Protein AF-W5Q434-F1 (afdb_monomer_lite)

Foldseek 3Di:
DDDDPDDDDDDDDDDDPPDVVVVVVLVVVLQVLLVVLLCCLVVCPDDLVSSLVSVLVLLVVLVCCDPPHVVVPSNNVSSVSSCPPPSNVVPVSSLVVCCVPPVPSNCCCVPPSVVVVVVVVVVVVVVVCVVVPPPDDD

Structure (mmCIF, N/CA/C/O backbone):
data_AF-W5Q434-F1
#
_entry.id   AF-W5Q434-F1
#
loop_
_atom_site.group_PDB
_atom_site.id
_atom_site.type_symbol
_atom_site.label_atom_id
_atom_site.label_alt_id
_atom_site.label_comp_id
_atom_site.label_asym_id
_atom_site.label_entity_id
_atom_site.label_seq_id
_atom_site.pdbx_PDB_ins_code
_atom_site.Cartn_x
_atom_site.Cartn_y
_atom_site.Cartn_z
_atom_site.occupancy
_atom_site.B_iso_or_equiv
_atom_site.auth_seq_id
_atom_site.auth_comp_id
_atom_site.auth_asym_id
_atom_site.auth_atom_id
_atom_site.pdbx_PDB_model_num
ATOM 1 N N . MET A 1 1 ? 45.057 -0.265 -61.822 1.00 44.56 1 MET A N 1
ATOM 2 C CA . MET A 1 1 ? 44.423 0.664 -60.864 1.00 44.56 1 MET A CA 1
ATOM 3 C C . MET A 1 1 ? 43.361 -0.120 -60.114 1.00 44.56 1 MET A C 1
ATOM 5 O O . MET A 1 1 ? 42.449 -0.622 -60.753 1.00 44.56 1 MET A O 1
ATOM 9 N N . GLY A 1 2 ? 43.590 -0.386 -58.826 1.00 42.53 2 GLY A N 1
ATOM 10 C CA . GLY A 1 2 ? 42.758 -1.278 -58.014 1.00 42.53 2 GLY A CA 1
ATOM 11 C C . GLY A 1 2 ? 41.535 -0.558 -57.455 1.00 42.53 2 GLY A C 1
ATOM 12 O O . GLY A 1 2 ? 41.669 0.510 -56.862 1.00 42.53 2 GLY A O 1
ATOM 13 N N . ASN A 1 3 ? 40.362 -1.157 -57.643 1.00 45.28 3 ASN A N 1
ATOM 14 C CA . ASN A 1 3 ? 39.098 -0.669 -57.107 1.00 45.28 3 ASN A CA 1
ATOM 15 C C . ASN A 1 3 ? 38.897 -1.293 -55.721 1.00 45.28 3 ASN A C 1
ATOM 17 O O . ASN A 1 3 ? 38.547 -2.466 -55.614 1.00 45.28 3 ASN A O 1
ATOM 21 N N . ALA A 1 4 ? 39.161 -0.521 -54.668 1.00 47.09 4 ALA A N 1
ATOM 22 C CA . ALA A 1 4 ? 38.906 -0.917 -53.289 1.00 47.09 4 ALA A CA 1
ATOM 23 C C . ALA A 1 4 ? 37.428 -0.672 -52.951 1.00 47.09 4 ALA A C 1
ATOM 25 O O . ALA A 1 4 ? 37.046 0.392 -52.468 1.00 47.09 4 ALA A O 1
ATOM 26 N N . ALA A 1 5 ? 36.594 -1.664 -53.249 1.00 52.28 5 ALA A N 1
ATOM 27 C CA . ALA A 1 5 ? 35.347 -1.871 -52.536 1.00 52.28 5 ALA A CA 1
ATOM 28 C C . ALA A 1 5 ? 35.685 -2.659 -51.268 1.00 52.28 5 ALA A C 1
ATOM 30 O O . ALA A 1 5 ? 36.040 -3.823 -51.381 1.00 52.28 5 ALA A O 1
ATOM 31 N N . ASP A 1 6 ? 35.631 -2.015 -50.102 1.00 42.47 6 ASP A N 1
ATOM 32 C CA . ASP A 1 6 ? 35.247 -2.658 -48.840 1.00 42.47 6 ASP A CA 1
ATOM 33 C C . ASP A 1 6 ? 35.063 -1.570 -47.772 1.00 42.47 6 ASP A C 1
ATOM 35 O O . ASP A 1 6 ? 36.013 -0.918 -47.340 1.00 42.47 6 ASP A O 1
ATOM 39 N N . SER A 1 7 ? 33.812 -1.303 -47.402 1.00 53.19 7 SER A N 1
ATOM 40 C CA . SER A 1 7 ? 33.474 -0.509 -46.220 1.00 53.19 7 SER A CA 1
ATOM 41 C C . SER A 1 7 ? 33.249 -1.475 -45.060 1.00 53.19 7 SER A C 1
ATOM 43 O O . SER A 1 7 ? 32.243 -2.186 -45.079 1.00 53.19 7 SER A O 1
ATOM 45 N N . PRO A 1 8 ? 34.105 -1.511 -44.026 1.00 49.03 8 PRO A N 1
ATOM 46 C CA . PRO A 1 8 ? 33.837 -2.355 -42.882 1.00 49.03 8 PRO A CA 1
ATOM 47 C C . PRO A 1 8 ? 32.906 -1.628 -41.906 1.00 49.03 8 PRO A C 1
ATOM 49 O O . PRO A 1 8 ? 33.291 -0.716 -41.182 1.00 49.03 8 PRO A O 1
ATOM 52 N N . SER A 1 9 ? 31.655 -2.082 -41.926 1.00 42.25 9 SER A N 1
ATOM 53 C CA . SER A 1 9 ? 30.879 -2.475 -40.749 1.00 42.25 9 SER A CA 1
ATOM 54 C C . SER A 1 9 ? 30.879 -1.515 -39.548 1.00 42.25 9 SER A C 1
ATOM 56 O O . SER A 1 9 ? 31.769 -1.531 -38.698 1.00 42.25 9 SER A O 1
ATOM 58 N N . SER A 1 10 ? 29.781 -0.766 -39.405 1.00 49.84 10 SER A N 1
ATOM 59 C CA . SER A 1 10 ? 29.388 -0.120 -38.147 1.00 49.84 10 SER A CA 1
ATOM 60 C C . SER A 1 10 ? 29.454 -1.108 -36.968 1.00 49.84 10 SER A C 1
ATOM 62 O O . SER A 1 10 ? 28.949 -2.229 -37.086 1.00 49.84 10 SER A O 1
ATOM 64 N N . PRO A 1 11 ? 30.042 -0.730 -35.818 1.00 55.09 11 PRO A N 1
ATOM 65 C CA . PRO A 1 11 ? 30.056 -1.587 -34.642 1.00 55.09 11 PRO A CA 1
ATOM 66 C C . PRO A 1 11 ? 28.650 -1.694 -34.020 1.00 55.09 11 PRO A C 1
ATOM 68 O O . PRO A 1 11 ? 27.879 -0.732 -34.054 1.00 55.09 11 PRO A O 1
ATOM 71 N N . PRO A 1 12 ? 28.305 -2.852 -33.431 1.00 49.78 12 PRO A N 1
ATOM 72 C CA . PRO A 1 12 ? 26.974 -3.126 -32.907 1.00 49.78 12 PRO A CA 1
ATOM 73 C C . PRO A 1 12 ? 26.667 -2.259 -31.682 1.00 49.78 12 PRO A C 1
ATOM 75 O O . PRO A 1 12 ? 27.537 -2.006 -30.847 1.00 49.78 12 PRO A O 1
ATOM 78 N N . HIS A 1 13 ? 25.400 -1.851 -31.570 1.00 55.62 13 HIS A N 1
ATOM 79 C CA . HIS A 1 13 ? 24.788 -1.176 -30.427 1.00 55.62 13 HIS A CA 1
ATOM 80 C C . HIS A 1 13 ? 25.236 -1.783 -29.084 1.00 55.62 13 HIS A C 1
ATOM 82 O O . HIS A 1 13 ? 24.642 -2.735 -28.573 1.00 55.62 13 HIS A O 1
ATOM 88 N N . ARG A 1 14 ? 26.286 -1.216 -28.477 1.00 51.44 14 ARG A N 1
ATOM 89 C CA . ARG A 1 14 ? 26.642 -1.493 -27.085 1.00 51.44 14 ARG A CA 1
ATOM 90 C C . ARG A 1 14 ? 25.515 -0.943 -26.214 1.00 51.44 14 ARG A C 1
ATOM 92 O O . ARG A 1 14 ? 25.307 0.267 -26.157 1.00 51.44 14 ARG A O 1
ATOM 99 N N . LYS A 1 15 ? 24.784 -1.847 -25.555 1.00 61.34 15 LYS A N 1
ATOM 100 C CA . LYS A 1 15 ? 23.877 -1.528 -24.442 1.00 61.34 15 LYS A CA 1
ATOM 101 C C . LYS A 1 15 ? 24.597 -0.554 -23.492 1.00 61.34 15 LYS A C 1
ATOM 103 O O . LYS A 1 15 ? 25.764 -0.809 -23.179 1.00 61.34 15 LYS A O 1
ATOM 108 N N . PRO A 1 16 ? 23.965 0.552 -23.064 1.00 55.84 16 PRO A N 1
ATOM 109 C CA . PRO A 1 16 ? 24.646 1.537 -22.239 1.00 55.84 16 PRO A CA 1
ATOM 110 C C . PRO A 1 16 ? 25.108 0.904 -20.918 1.00 55.84 16 PRO A C 1
ATOM 112 O O . PRO A 1 16 ? 24.414 0.035 -20.379 1.00 55.84 16 PRO A O 1
ATOM 115 N N . PRO A 1 17 ? 26.265 1.328 -20.382 1.00 51.50 17 PRO A N 1
ATOM 116 C CA . PRO A 1 17 ? 26.710 0.908 -19.065 1.00 51.50 17 PRO A CA 1
ATOM 117 C C . PRO A 1 17 ? 25.676 1.392 -18.047 1.00 51.50 17 PRO A C 1
ATOM 119 O O . PRO A 1 17 ? 25.325 2.571 -18.017 1.00 51.50 17 PRO A O 1
ATOM 122 N N . HIS A 1 18 ? 25.157 0.491 -17.216 1.00 59.53 18 HIS A N 1
ATOM 123 C CA . HIS A 1 18 ? 24.364 0.895 -16.063 1.00 59.53 18 HIS A CA 1
ATOM 124 C C . HIS A 1 18 ? 25.283 1.688 -15.130 1.00 59.53 18 HIS A C 1
ATOM 126 O O . HIS A 1 18 ? 26.058 1.106 -14.375 1.00 59.53 18 HIS A O 1
ATOM 132 N N . CYS A 1 19 ? 25.238 3.019 -15.206 1.00 57.06 19 CYS A N 1
ATOM 133 C CA . CYS A 1 19 ? 25.966 3.859 -14.270 1.00 57.06 19 CYS A CA 1
ATOM 134 C C . CYS A 1 19 ? 25.465 3.528 -12.850 1.00 57.06 19 CYS A C 1
ATOM 136 O O . CYS A 1 19 ? 24.256 3.608 -12.602 1.00 57.06 19 CYS A O 1
ATOM 138 N N . PRO A 1 20 ? 26.348 3.178 -11.897 1.00 60.00 20 PRO A N 1
ATOM 139 C CA . PRO A 1 20 ? 25.948 2.840 -10.527 1.00 60.00 20 PRO A CA 1
ATOM 140 C C . PRO A 1 20 ? 25.181 3.984 -9.845 1.00 60.00 20 PRO A C 1
ATOM 142 O O . PRO A 1 20 ? 24.314 3.743 -9.014 1.00 60.00 20 PRO A O 1
ATOM 145 N N . GLN A 1 21 ? 25.416 5.225 -10.274 1.00 61.03 21 GLN A N 1
ATOM 146 C CA . GLN A 1 21 ? 24.692 6.423 -9.838 1.00 61.03 21 GLN A CA 1
ATOM 147 C C . GLN A 1 21 ? 23.207 6.390 -10.235 1.00 61.03 21 GLN A C 1
ATOM 149 O O . GLN A 1 21 ? 22.350 6.801 -9.458 1.00 61.03 21 GLN A O 1
ATOM 154 N N . THR A 1 22 ? 22.874 5.850 -11.412 1.00 62.97 22 THR A N 1
ATOM 155 C CA . THR A 1 22 ? 21.485 5.725 -11.881 1.00 62.97 22 THR A CA 1
ATOM 156 C C . THR A 1 22 ? 20.726 4.660 -11.090 1.00 62.97 22 THR A C 1
ATOM 158 O O . THR A 1 22 ? 19.541 4.834 -10.808 1.00 62.97 22 THR A O 1
ATOM 161 N N . LEU A 1 23 ? 21.404 3.576 -10.694 1.00 70.38 23 LEU A N 1
ATOM 162 C CA . LEU A 1 23 ? 20.833 2.548 -9.820 1.00 70.38 23 LEU A CA 1
ATOM 163 C C . LEU A 1 23 ? 20.676 3.056 -8.385 1.00 70.38 23 LEU A C 1
ATOM 165 O O . LEU A 1 23 ? 19.594 2.930 -7.823 1.00 70.38 23 LEU A O 1
ATOM 169 N N . ALA A 1 24 ? 21.707 3.687 -7.821 1.00 69.44 24 ALA A N 1
ATOM 170 C CA . ALA A 1 24 ? 21.669 4.246 -6.471 1.00 69.44 24 ALA A CA 1
ATOM 171 C C . ALA A 1 24 ? 20.564 5.300 -6.321 1.00 69.44 24 ALA A C 1
ATOM 173 O O . ALA A 1 24 ? 19.778 5.249 -5.379 1.00 69.44 24 ALA A O 1
ATOM 174 N N . PHE A 1 25 ? 20.436 6.206 -7.292 1.00 74.06 25 PHE A N 1
ATOM 175 C CA . PHE A 1 25 ? 19.374 7.206 -7.290 1.00 74.06 25 PHE A CA 1
ATOM 176 C C . PHE A 1 25 ? 17.978 6.587 -7.432 1.00 74.06 25 PHE A C 1
ATOM 178 O O . PHE A 1 25 ? 17.034 7.033 -6.781 1.00 74.06 25 PHE A O 1
ATOM 185 N N . ARG A 1 26 ? 17.834 5.534 -8.250 1.00 65.44 26 ARG A N 1
ATOM 186 C CA . ARG A 1 26 ? 16.570 4.800 -8.396 1.00 65.44 26 ARG A CA 1
ATOM 187 C C . ARG A 1 26 ? 16.182 4.101 -7.092 1.00 65.44 26 ARG A C 1
ATOM 189 O O . ARG A 1 26 ? 15.041 4.235 -6.672 1.00 65.44 26 ARG A O 1
ATOM 196 N N . LEU A 1 27 ? 17.118 3.417 -6.437 1.00 70.88 27 LEU A N 1
ATOM 197 C CA . LEU A 1 27 ? 16.888 2.780 -5.136 1.00 70.88 27 LEU A CA 1
ATOM 198 C C . LEU A 1 27 ? 16.509 3.815 -4.072 1.00 70.88 27 LEU A C 1
ATOM 200 O O . LEU A 1 27 ? 15.491 3.655 -3.410 1.00 70.88 27 LEU A O 1
ATOM 204 N N . TYR A 1 28 ? 17.251 4.921 -3.996 1.00 72.31 28 TYR A N 1
ATOM 205 C CA . TYR A 1 28 ? 16.984 6.002 -3.050 1.00 72.31 28 TYR A CA 1
ATOM 206 C C . TYR A 1 28 ? 15.598 6.633 -3.247 1.00 72.31 28 TYR A C 1
ATOM 208 O O . TYR A 1 28 ? 14.884 6.877 -2.276 1.00 72.31 28 TYR A O 1
ATOM 216 N N . ARG A 1 29 ? 15.167 6.866 -4.496 1.00 74.88 29 ARG A N 1
ATOM 217 C CA . ARG A 1 29 ? 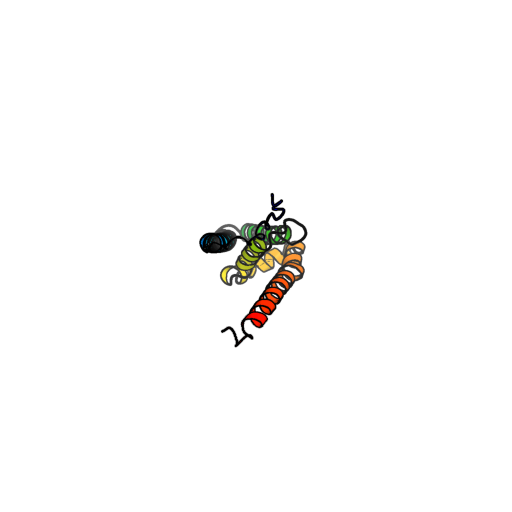13.810 7.372 -4.766 1.00 74.88 29 ARG A CA 1
ATOM 218 C C . ARG A 1 29 ? 12.722 6.376 -4.366 1.00 74.88 29 ARG A C 1
ATOM 220 O O . ARG A 1 29 ? 11.695 6.785 -3.840 1.00 74.88 29 ARG A O 1
ATOM 227 N N . LEU A 1 30 ? 12.928 5.085 -4.610 1.00 75.38 30 LEU A N 1
ATOM 228 C CA . LEU A 1 30 ? 11.959 4.052 -4.236 1.00 75.38 30 LEU A CA 1
ATOM 229 C C . LEU A 1 30 ? 11.857 3.901 -2.715 1.00 75.38 30 LEU A C 1
ATOM 231 O O . LEU A 1 30 ? 10.758 3.799 -2.180 1.00 75.38 30 LEU A O 1
ATOM 235 N N . GLU A 1 31 ? 12.985 3.962 -2.015 1.00 74.31 31 GLU A N 1
ATOM 236 C CA . GLU A 1 31 ? 13.032 3.914 -0.556 1.00 74.31 31 GLU A CA 1
ATOM 237 C C . GLU A 1 31 ? 12.407 5.161 0.081 1.00 74.31 31 GLU A C 1
ATOM 239 O O . GLU A 1 31 ? 11.604 5.047 1.004 1.00 74.31 31 GLU A O 1
ATOM 244 N N . THR A 1 32 ? 12.686 6.352 -0.456 1.00 75.50 32 THR A N 1
ATOM 245 C CA . THR A 1 32 ? 12.053 7.596 0.015 1.00 75.50 32 THR A CA 1
ATOM 246 C C . THR A 1 32 ? 10.552 7.629 -0.263 1.00 75.50 32 THR A C 1
ATOM 248 O O . THR A 1 32 ? 9.805 8.062 0.609 1.00 75.50 32 THR A O 1
ATOM 251 N N . LEU A 1 33 ? 10.074 7.117 -1.404 1.00 75.56 33 LEU A N 1
ATOM 252 C CA . LEU A 1 33 ? 8.637 6.944 -1.664 1.00 75.56 33 LEU A CA 1
ATOM 253 C C . LEU A 1 33 ? 7.995 5.946 -0.695 1.00 75.56 33 LEU A C 1
ATOM 255 O O . LEU A 1 33 ? 6.907 6.205 -0.180 1.00 75.56 33 LEU A O 1
ATOM 259 N N . ALA A 1 34 ? 8.674 4.833 -0.405 1.00 72.62 34 ALA A N 1
ATOM 260 C CA . ALA A 1 34 ? 8.181 3.845 0.545 1.00 72.62 34 ALA A CA 1
ATOM 261 C C . ALA A 1 34 ? 8.082 4.424 1.968 1.00 72.62 34 ALA A C 1
ATOM 263 O O . ALA A 1 34 ? 7.060 4.279 2.642 1.00 72.62 34 ALA A O 1
ATOM 264 N N . LEU A 1 35 ? 9.117 5.144 2.408 1.00 70.75 35 LEU A N 1
ATOM 265 C CA . LEU A 1 35 ? 9.139 5.828 3.699 1.00 70.75 35 LEU A CA 1
ATOM 266 C C . LEU A 1 35 ? 8.108 6.956 3.765 1.00 70.75 35 LEU A C 1
ATOM 268 O O . LEU A 1 35 ? 7.432 7.083 4.780 1.00 70.75 35 LEU A O 1
ATOM 272 N N . ALA A 1 36 ? 7.930 7.736 2.698 1.00 75.50 36 ALA A N 1
ATOM 273 C CA . ALA A 1 36 ? 6.908 8.777 2.630 1.00 75.50 36 ALA A CA 1
ATOM 274 C C . ALA A 1 36 ? 5.491 8.191 2.736 1.00 75.50 36 ALA A C 1
ATOM 276 O O . ALA A 1 36 ? 4.664 8.734 3.462 1.00 75.50 36 ALA A O 1
ATOM 277 N N . GLY A 1 37 ? 5.223 7.050 2.089 1.00 73.75 37 GLY A N 1
ATOM 278 C CA . GLY A 1 37 ? 3.959 6.327 2.244 1.00 73.75 37 GLY A CA 1
ATOM 279 C C . GLY A 1 37 ? 3.743 5.828 3.675 1.00 73.75 37 GLY A C 1
ATOM 280 O O . GLY A 1 37 ? 2.681 6.045 4.259 1.00 73.75 37 GLY A O 1
ATOM 281 N N . ALA A 1 38 ? 4.768 5.231 4.289 1.00 75.75 38 ALA A N 1
ATOM 282 C CA . ALA A 1 38 ? 4.700 4.804 5.685 1.00 75.75 38 ALA A CA 1
ATOM 283 C C . ALA A 1 38 ? 4.485 5.992 6.642 1.00 75.75 38 ALA A C 1
ATOM 285 O O . ALA A 1 38 ? 3.663 5.908 7.553 1.00 75.75 38 ALA A O 1
ATOM 286 N N . LEU A 1 39 ? 5.161 7.120 6.408 1.00 74.06 39 LEU A N 1
ATOM 287 C CA . LEU A 1 39 ? 5.000 8.359 7.169 1.00 74.06 39 LEU A CA 1
ATOM 288 C C . LEU A 1 39 ? 3.634 9.008 6.954 1.00 74.06 39 LEU A C 1
ATOM 290 O O . LEU A 1 39 ? 3.106 9.573 7.900 1.00 74.06 39 LEU A O 1
ATOM 294 N N . ALA A 1 40 ? 3.022 8.899 5.775 1.00 74.25 40 ALA A N 1
ATOM 295 C CA . ALA A 1 40 ? 1.658 9.377 5.562 1.00 74.25 40 ALA A CA 1
ATOM 296 C C . ALA A 1 40 ? 0.661 8.616 6.452 1.00 74.25 40 ALA A C 1
ATOM 298 O O . ALA A 1 40 ? -0.232 9.215 7.038 1.00 74.25 40 ALA A O 1
ATOM 299 N N . VAL A 1 41 ? 0.850 7.305 6.633 1.00 74.25 41 VAL A N 1
ATOM 300 C CA . VAL A 1 41 ? -0.009 6.497 7.514 1.00 74.25 41 VAL A CA 1
ATOM 301 C C . VAL A 1 41 ? 0.335 6.701 8.996 1.00 74.25 41 VAL A C 1
ATOM 303 O O . VAL A 1 41 ? -0.561 6.739 9.838 1.00 74.25 41 VAL A O 1
ATOM 306 N N . LEU A 1 42 ? 1.617 6.820 9.346 1.00 73.06 42 LEU A N 1
ATOM 307 C CA . LEU A 1 42 ? 2.071 6.957 10.738 1.00 73.06 42 LEU A CA 1
ATOM 308 C C . LEU A 1 42 ? 1.963 8.393 11.276 1.00 73.06 42 LEU A C 1
ATOM 310 O O . LEU A 1 42 ? 1.757 8.579 12.471 1.00 73.06 42 LEU A O 1
ATOM 314 N N . GLY A 1 43 ? 2.105 9.390 10.404 1.00 69.88 43 GLY A N 1
ATOM 315 C CA . GLY A 1 43 ? 2.078 10.821 10.708 1.00 69.88 43 GLY A CA 1
ATOM 316 C C . GLY A 1 43 ? 0.672 11.416 10.776 1.00 69.88 43 GLY A C 1
ATOM 317 O O . GLY A 1 43 ? 0.507 12.522 11.288 1.00 69.88 43 GLY A O 1
ATOM 318 N N . CYS A 1 44 ? -0.353 10.681 10.335 1.00 71.81 44 CYS A N 1
ATOM 319 C CA . CYS A 1 44 ? -1.742 11.019 10.630 1.00 71.81 44 CYS A CA 1
ATOM 320 C C . CYS A 1 44 ? -2.005 10.864 12.140 1.00 71.81 44 CYS A C 1
ATOM 322 O O . CYS A 1 44 ? -2.393 9.795 12.613 1.00 71.81 44 CYS A O 1
ATOM 324 N N . ALA A 1 45 ? -1.818 11.954 12.890 1.00 61.16 45 ALA A N 1
ATOM 325 C CA . ALA A 1 45 ? -2.262 12.100 14.280 1.00 61.16 45 ALA A CA 1
ATOM 326 C C . ALA A 1 45 ? -3.786 12.338 14.405 1.00 61.16 45 ALA A C 1
ATOM 328 O O . ALA A 1 45 ? -4.297 12.510 15.510 1.00 61.16 45 ALA A O 1
ATOM 329 N N . GLY A 1 46 ? -4.499 12.369 13.273 1.00 66.31 46 GLY A N 1
ATOM 330 C CA . GLY A 1 46 ? -5.944 12.551 13.180 1.00 66.31 46 GLY A CA 1
A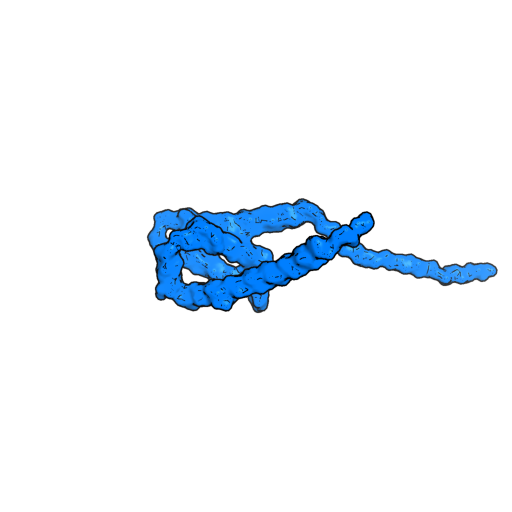TOM 331 C C . GLY A 1 46 ? -6.773 11.305 13.538 1.00 66.31 46 GLY A C 1
ATOM 332 O O . GLY A 1 46 ? -6.241 10.288 14.002 1.00 66.31 46 GLY A O 1
ATOM 333 N N . PRO A 1 47 ? -8.104 11.369 13.343 1.00 76.88 47 PRO A N 1
ATOM 334 C CA . PRO A 1 47 ? -9.018 10.266 13.624 1.00 76.88 47 PRO A CA 1
ATOM 335 C C . PRO A 1 47 ? -8.690 9.011 12.799 1.00 76.88 47 PRO A C 1
ATOM 337 O O . PRO A 1 47 ? -8.080 9.067 11.731 1.00 76.88 47 PRO A O 1
ATOM 340 N N . LEU A 1 48 ? -9.139 7.848 13.289 1.00 79.31 48 LEU A N 1
ATOM 341 C CA . LEU A 1 48 ? -8.907 6.539 12.655 1.00 79.31 48 LEU A CA 1
ATOM 342 C C . LEU A 1 48 ? -9.289 6.524 11.161 1.00 79.31 48 LEU A C 1
ATOM 344 O O . LEU A 1 48 ? -8.656 5.814 10.380 1.00 79.31 48 LEU A O 1
ATOM 348 N N . GLU A 1 49 ? -10.304 7.303 10.781 1.00 80.50 49 GLU A N 1
ATOM 349 C CA . GLU A 1 49 ? -10.794 7.412 9.406 1.00 80.50 49 GLU A CA 1
ATOM 350 C C . GLU A 1 49 ? -9.789 8.073 8.462 1.00 80.50 49 GLU A C 1
ATOM 352 O O . GLU A 1 49 ? -9.534 7.525 7.394 1.00 80.50 49 GLU A O 1
ATOM 357 N N . GLU A 1 50 ? -9.145 9.176 8.860 1.00 80.88 50 GLU A N 1
ATOM 358 C CA . GLU A 1 50 ? -8.112 9.829 8.041 1.00 80.88 50 GLU A CA 1
ATOM 359 C C . GLU A 1 50 ? -6.936 8.887 7.795 1.00 80.88 50 GLU A C 1
ATOM 361 O O . GLU A 1 50 ? -6.446 8.751 6.673 1.00 80.88 50 GLU A O 1
ATOM 366 N N . ARG A 1 51 ? -6.532 8.151 8.834 1.00 82.06 51 ARG A N 1
ATOM 367 C CA . ARG A 1 51 ? -5.461 7.161 8.715 1.00 82.06 51 ARG A CA 1
ATOM 368 C C . ARG A 1 51 ? -5.847 5.996 7.801 1.00 82.06 51 ARG A C 1
ATOM 370 O O . ARG A 1 51 ? -4.999 5.467 7.084 1.00 82.06 51 ARG A O 1
ATOM 377 N N . ALA A 1 52 ? -7.114 5.582 7.816 1.00 81.88 52 ALA A N 1
ATOM 378 C CA . ALA A 1 52 ? -7.620 4.557 6.910 1.00 81.88 52 ALA A CA 1
ATOM 379 C C . ALA A 1 52 ? -7.767 5.070 5.470 1.00 81.88 52 ALA A C 1
ATOM 381 O O . ALA A 1 52 ? -7.498 4.312 4.542 1.00 81.88 52 ALA A O 1
ATOM 382 N N . ALA A 1 53 ? -8.121 6.342 5.276 1.00 81.94 53 ALA A N 1
ATOM 383 C CA . ALA A 1 53 ? -8.163 6.990 3.969 1.00 81.94 53 ALA A CA 1
ATOM 384 C C . ALA A 1 53 ? -6.757 7.142 3.361 1.00 81.94 53 ALA A C 1
ATOM 386 O O . ALA A 1 53 ? -6.571 6.861 2.181 1.00 81.94 53 ALA A O 1
ATOM 387 N N . ALA A 1 54 ? -5.745 7.481 4.166 1.00 83.50 54 ALA A N 1
ATOM 388 C CA . ALA A 1 54 ? -4.348 7.485 3.727 1.00 83.50 54 ALA A CA 1
ATOM 389 C C . ALA A 1 54 ? -3.884 6.080 3.300 1.00 83.50 54 ALA A C 1
ATOM 391 O O . ALA A 1 54 ? -3.284 5.908 2.238 1.00 83.50 54 ALA A O 1
ATOM 392 N N . LEU A 1 55 ? -4.222 5.055 4.092 1.00 84.75 55 LEU A N 1
ATOM 393 C CA . LEU A 1 55 ? -3.923 3.660 3.761 1.00 84.75 55 LEU A CA 1
ATOM 394 C C . LEU A 1 55 ? -4.639 3.209 2.476 1.00 84.75 55 LEU A C 1
ATOM 396 O O . LEU A 1 55 ? -4.033 2.557 1.629 1.00 84.75 55 LEU A O 1
ATOM 400 N N . ARG A 1 56 ? -5.909 3.592 2.311 1.00 85.00 56 ARG A N 1
ATOM 401 C CA . ARG A 1 56 ? -6.690 3.371 1.089 1.00 85.00 56 ARG A CA 1
ATOM 402 C C . ARG A 1 56 ? -6.009 4.010 -0.120 1.00 85.00 56 ARG A C 1
ATOM 404 O O . ARG A 1 56 ? -5.838 3.329 -1.122 1.00 85.00 56 ARG A O 1
ATOM 411 N N . G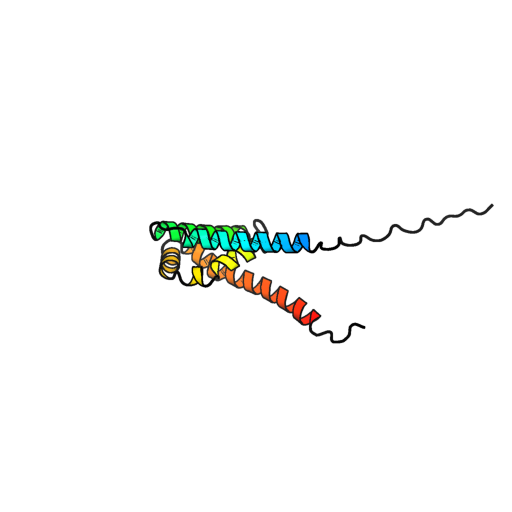LY A 1 57 ? -5.585 5.269 -0.012 1.00 84.50 57 GLY A N 1
ATOM 412 C CA . GLY A 1 57 ? -4.916 5.986 -1.097 1.00 84.50 57 GLY A CA 1
ATOM 413 C C . GLY A 1 57 ? -3.634 5.293 -1.563 1.00 84.50 57 GLY A C 1
ATOM 414 O O . GLY A 1 57 ? -3.380 5.216 -2.760 1.00 84.50 57 GLY A O 1
ATOM 415 N N . LEU A 1 58 ? -2.861 4.702 -0.644 1.00 84.75 58 LEU A N 1
ATOM 416 C CA . LEU A 1 58 ? -1.694 3.885 -1.006 1.00 84.75 58 LEU A CA 1
ATOM 417 C C . LEU A 1 58 ? -2.080 2.594 -1.736 1.00 84.75 58 LEU A C 1
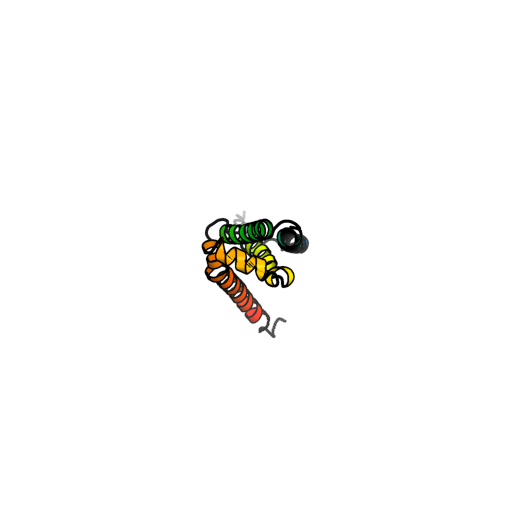ATOM 419 O O . LEU A 1 58 ? -1.403 2.200 -2.683 1.00 84.75 58 LEU A O 1
ATOM 423 N N . VAL A 1 59 ? -3.159 1.933 -1.318 1.00 86.44 59 VAL A N 1
ATOM 424 C CA . VAL A 1 59 ? -3.654 0.723 -1.988 1.00 86.44 59 VAL A CA 1
ATOM 425 C C . VAL A 1 59 ? -4.182 1.041 -3.389 1.00 86.44 59 VAL A C 1
ATOM 427 O O . VAL A 1 59 ? -3.844 0.336 -4.334 1.00 86.44 59 VAL A O 1
ATOM 430 N N . GLU A 1 60 ? -4.954 2.116 -3.549 1.00 84.88 60 GLU A N 1
ATOM 431 C CA . GLU A 1 60 ? -5.440 2.582 -4.855 1.00 84.88 60 GLU A CA 1
ATOM 432 C C . GLU A 1 60 ? -4.287 3.016 -5.765 1.00 84.88 60 GLU A C 1
ATOM 434 O O . GLU A 1 60 ? -4.271 2.677 -6.948 1.00 84.88 60 GLU A O 1
ATOM 439 N N . LEU A 1 61 ? -3.272 3.686 -5.212 1.00 84.00 61 LEU A N 1
ATOM 440 C CA . LEU A 1 61 ? -2.053 4.013 -5.944 1.00 84.00 61 LEU A CA 1
ATOM 441 C C . LEU A 1 61 ? -1.342 2.740 -6.418 1.00 84.00 61 LEU A C 1
ATOM 443 O O . LEU A 1 61 ? -0.972 2.643 -7.584 1.00 84.00 61 LEU A O 1
ATOM 447 N N . ALA A 1 62 ? -1.196 1.733 -5.555 1.00 84.88 62 ALA A N 1
ATOM 448 C CA . ALA A 1 62 ? -0.630 0.449 -5.954 1.00 84.88 62 ALA A CA 1
ATOM 449 C C . ALA A 1 62 ? -1.473 -0.234 -7.045 1.00 84.88 62 ALA A C 1
ATOM 451 O O . ALA A 1 62 ? -0.916 -0.800 -7.979 1.00 84.88 62 ALA A O 1
ATOM 452 N N . VAL A 1 63 ? -2.804 -0.147 -6.992 1.00 82.75 63 VAL A N 1
ATOM 453 C CA . VAL A 1 63 ? -3.683 -0.652 -8.061 1.00 82.75 63 VAL A CA 1
ATOM 454 C C . VAL A 1 63 ? -3.420 0.077 -9.383 1.00 82.75 63 VAL A C 1
ATOM 456 O O . VAL A 1 63 ? -3.263 -0.573 -10.415 1.00 82.75 63 VAL A O 1
ATOM 459 N N . ALA A 1 64 ? -3.293 1.404 -9.358 1.00 82.19 64 ALA A N 1
ATOM 460 C CA . ALA A 1 64 ? -3.015 2.213 -10.545 1.00 82.19 64 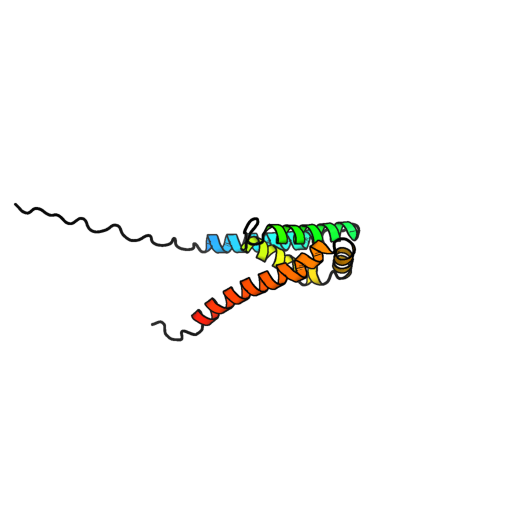ALA A CA 1
ATOM 461 C C . ALA A 1 64 ? -1.619 1.954 -11.147 1.00 82.19 64 ALA A C 1
ATOM 463 O O . ALA A 1 64 ? -1.421 2.088 -12.355 1.00 82.19 64 ALA A O 1
ATOM 464 N N . LEU A 1 65 ? -0.648 1.547 -10.324 1.00 80.44 65 LEU A N 1
ATOM 465 C CA . LEU A 1 65 ? 0.718 1.226 -10.758 1.00 80.44 65 LEU A CA 1
ATOM 466 C C . LEU A 1 65 ? 0.861 -0.192 -11.339 1.00 80.44 65 LEU A C 1
ATOM 468 O O . LEU A 1 65 ? 1.934 -0.543 -11.837 1.00 80.44 65 LEU A O 1
ATOM 472 N N . ARG A 1 66 ? -0.196 -1.015 -11.308 1.00 78.50 66 ARG A N 1
ATOM 473 C CA . ARG A 1 66 ? -0.166 -2.380 -11.849 1.00 78.50 66 ARG A CA 1
ATOM 474 C C . ARG A 1 66 ? 0.172 -2.409 -13.351 1.00 78.50 66 ARG A C 1
ATOM 476 O O . ARG A 1 66 ? -0.143 -1.468 -14.091 1.00 78.50 66 ARG A O 1
ATOM 483 N N . PRO A 1 67 ? 0.780 -3.511 -13.829 1.00 63.28 67 PRO A N 1
ATOM 484 C CA . PRO A 1 67 ? 0.954 -3.752 -15.256 1.00 63.28 67 PRO A CA 1
ATOM 485 C C . PRO A 1 67 ? -0.420 -3.827 -15.938 1.00 63.28 67 PRO A C 1
ATOM 487 O O . PRO A 1 67 ? -1.250 -4.653 -15.573 1.00 63.28 67 PRO A O 1
ATOM 490 N N . GLY A 1 68 ? -0.664 -2.924 -16.892 1.00 62.09 68 GLY A N 1
ATOM 491 C CA . GLY A 1 68 ? -1.959 -2.750 -17.568 1.00 62.09 68 GLY A CA 1
ATOM 492 C C . GLY A 1 68 ? -2.605 -1.374 -17.363 1.00 62.09 68 GLY A C 1
ATOM 493 O O . GLY A 1 68 ? -3.449 -0.991 -18.165 1.00 62.09 68 GLY A O 1
ATOM 494 N N . ALA A 1 69 ? -2.176 -0.614 -16.349 1.00 68.12 69 ALA A N 1
ATOM 495 C CA . ALA A 1 69 ? -2.569 0.781 -16.145 1.00 68.12 69 ALA A CA 1
ATOM 496 C C . ALA A 1 69 ? -1.387 1.721 -16.442 1.00 68.12 69 ALA A C 1
ATOM 498 O O . ALA A 1 69 ? -1.165 2.082 -17.594 1.00 68.12 69 ALA A O 1
ATOM 499 N N . VAL A 1 70 ? -0.588 2.074 -15.428 1.00 72.62 70 VAL A N 1
ATOM 500 C CA . VAL A 1 70 ? 0.640 2.877 -15.608 1.00 72.62 70 VAL A CA 1
ATOM 501 C C . VAL A 1 70 ? 1.853 2.000 -15.941 1.00 72.62 70 VAL A C 1
ATOM 503 O O . VAL A 1 70 ? 2.737 2.424 -16.681 1.00 72.62 70 VAL A O 1
ATOM 506 N N . GLY A 1 71 ? 1.905 0.769 -15.417 1.00 71.81 71 GLY A N 1
ATOM 507 C CA . GLY A 1 71 ? 3.011 -0.161 -15.676 1.00 71.81 71 GLY A CA 1
ATOM 508 C C . GLY A 1 71 ? 4.331 0.181 -14.973 1.00 71.81 71 GLY A C 1
ATOM 509 O O . GLY A 1 71 ? 5.377 -0.347 -15.353 1.00 71.81 71 GLY A O 1
ATOM 510 N N . ASP A 1 72 ? 4.310 1.022 -13.937 1.00 78.69 72 ASP A N 1
ATOM 511 C CA . ASP A 1 72 ? 5.492 1.332 -13.126 1.00 78.69 72 ASP A CA 1
ATOM 512 C C . ASP A 1 72 ? 5.701 0.274 -12.028 1.00 78.69 72 ASP A C 1
ATOM 514 O O . ASP A 1 72 ? 5.413 0.475 -10.847 1.00 78.69 72 ASP A O 1
ATOM 518 N N . LEU A 1 73 ? 6.218 -0.886 -12.444 1.00 78.19 73 LEU A N 1
ATOM 519 C CA . LEU A 1 73 ? 6.582 -2.000 -11.561 1.00 78.19 73 LEU A CA 1
ATOM 520 C C . LEU A 1 73 ? 7.527 -1.608 -10.404 1.00 78.19 73 LEU A C 1
ATOM 522 O O . LEU A 1 73 ? 7.305 -2.084 -9.288 1.00 78.19 73 LEU A O 1
ATOM 526 N N . PRO A 1 74 ? 8.576 -0.777 -10.596 1.00 76.75 74 PRO A N 1
ATOM 527 C CA . PRO A 1 74 ? 9.398 -0.349 -9.471 1.00 76.75 74 PRO A CA 1
ATOM 528 C C . PRO A 1 74 ? 8.632 0.557 -8.498 1.00 76.75 74 PRO A C 1
ATOM 530 O O . PRO A 1 74 ? 8.736 0.336 -7.292 1.00 76.75 74 PRO A O 1
ATOM 533 N N . GLY A 1 75 ? 7.826 1.511 -8.979 1.00 79.56 75 GLY A N 1
ATOM 534 C CA . GLY A 1 75 ? 6.957 2.318 -8.113 1.00 79.56 75 GLY A CA 1
ATOM 535 C C . GLY A 1 75 ? 5.968 1.461 -7.320 1.00 79.56 75 GLY A C 1
ATOM 536 O O . GLY A 1 75 ? 5.821 1.628 -6.108 1.00 79.56 75 GLY A O 1
ATOM 537 N N . LEU A 1 76 ? 5.368 0.465 -7.973 1.00 81.75 76 LEU A N 1
ATOM 538 C CA . LEU A 1 76 ? 4.510 -0.522 -7.328 1.00 81.75 76 LEU A CA 1
ATOM 539 C C . LEU A 1 76 ? 5.241 -1.272 -6.206 1.00 81.75 76 LEU A C 1
ATOM 541 O O . LEU A 1 76 ? 4.701 -1.424 -5.111 1.00 81.75 76 LEU A O 1
ATOM 545 N N . ALA A 1 77 ? 6.471 -1.726 -6.460 1.00 81.88 77 ALA A N 1
ATOM 546 C CA . ALA A 1 77 ? 7.281 -2.429 -5.470 1.00 81.88 77 ALA A CA 1
ATOM 547 C C . ALA A 1 77 ? 7.606 -1.545 -4.254 1.00 81.88 77 ALA A C 1
ATOM 549 O O . ALA A 1 77 ? 7.584 -2.041 -3.128 1.00 81.88 77 ALA A O 1
ATOM 550 N N . ALA A 1 78 ? 7.840 -0.242 -4.450 1.00 81.75 78 ALA A N 1
ATOM 551 C CA . ALA A 1 78 ? 8.036 0.706 -3.351 1.00 81.75 78 ALA A CA 1
ATOM 552 C C . ALA A 1 78 ? 6.776 0.866 -2.489 1.00 81.75 78 ALA A C 1
ATOM 554 O O . ALA A 1 78 ? 6.853 0.771 -1.263 1.00 81.75 78 ALA A O 1
ATOM 555 N N . VAL A 1 79 ? 5.608 1.050 -3.114 1.00 84.88 79 VAL A N 1
ATOM 556 C CA . VAL A 1 79 ? 4.335 1.184 -2.386 1.00 84.88 79 VAL A CA 1
ATOM 557 C C . VAL A 1 79 ? 3.985 -0.114 -1.654 1.00 84.88 79 VAL A C 1
ATOM 559 O O . VAL A 1 79 ? 3.611 -0.087 -0.482 1.00 84.88 79 VAL A O 1
ATOM 562 N N . MET A 1 80 ? 4.182 -1.268 -2.295 1.00 84.81 80 MET A N 1
ATOM 563 C CA . MET A 1 80 ? 4.006 -2.572 -1.653 1.00 84.81 80 MET A CA 1
ATOM 564 C C . MET A 1 80 ? 4.980 -2.778 -0.491 1.00 84.81 80 MET A C 1
ATOM 566 O O . MET A 1 80 ? 4.574 -3.274 0.558 1.00 84.81 80 MET A O 1
ATOM 570 N N . GLY A 1 81 ? 6.234 -2.343 -0.631 1.00 82.62 81 GLY A N 1
ATOM 571 C CA . GLY A 1 81 ? 7.217 -2.344 0.451 1.00 82.62 81 GLY A CA 1
ATOM 572 C C . GLY A 1 81 ? 6.776 -1.499 1.649 1.00 82.62 81 GLY A C 1
ATOM 573 O O . GLY A 1 81 ? 6.902 -1.948 2.787 1.00 82.62 81 GLY A O 1
ATOM 574 N N . ALA A 1 82 ? 6.183 -0.326 1.409 1.00 83.56 82 ALA A N 1
ATOM 575 C CA . ALA A 1 82 ? 5.620 0.520 2.463 1.00 83.56 82 ALA A CA 1
ATOM 576 C C . ALA A 1 82 ? 4.441 -0.145 3.187 1.00 83.56 82 ALA A C 1
ATOM 578 O O . ALA A 1 82 ? 4.372 -0.115 4.413 1.00 83.56 82 ALA A O 1
ATOM 579 N N . LEU A 1 83 ? 3.524 -0.775 2.445 1.00 83.88 83 LEU A N 1
ATOM 580 C CA . LEU A 1 83 ? 2.350 -1.453 3.012 1.00 83.88 83 LEU A CA 1
ATOM 581 C C . LEU A 1 83 ? 2.722 -2.714 3.808 1.00 83.88 83 LEU A C 1
ATOM 583 O O . LEU A 1 83 ? 2.056 -3.044 4.790 1.00 83.88 83 LEU A O 1
ATOM 587 N N . LEU A 1 84 ? 3.780 -3.415 3.393 1.00 83.00 84 LEU A N 1
ATOM 588 C CA . LEU A 1 84 ? 4.282 -4.629 4.044 1.00 83.00 84 LEU A CA 1
ATOM 589 C C . LEU A 1 84 ? 5.263 -4.348 5.190 1.00 83.00 84 LEU A C 1
ATOM 591 O O . LEU A 1 84 ? 5.599 -5.260 5.948 1.00 83.00 84 LEU A O 1
ATOM 595 N N . MET A 1 85 ? 5.703 -3.100 5.347 1.00 81.62 85 MET A N 1
ATOM 596 C CA . MET A 1 85 ? 6.580 -2.673 6.429 1.00 81.62 85 MET A CA 1
ATOM 597 C C . MET A 1 85 ? 5.936 -3.002 7.796 1.00 81.62 85 MET A C 1
ATOM 599 O O . MET A 1 85 ? 4.756 -2.694 8.001 1.00 81.62 85 MET A O 1
ATOM 603 N N . PRO A 1 86 ? 6.664 -3.607 8.759 1.00 78.81 86 PRO A N 1
ATOM 604 C CA . PRO A 1 86 ? 6.083 -4.065 10.026 1.00 78.81 86 PRO A CA 1
ATOM 605 C C . PRO A 1 86 ? 5.423 -2.939 10.832 1.00 78.81 86 PRO A C 1
ATOM 607 O O . PRO A 1 86 ? 4.478 -3.166 11.580 1.00 78.81 86 PRO A O 1
ATOM 610 N N . GLN A 1 87 ? 5.885 -1.704 10.661 1.00 82.62 87 GLN A N 1
ATOM 611 C CA . GLN A 1 87 ? 5.304 -0.510 11.260 1.00 82.62 87 GLN A CA 1
ATOM 612 C C . GLN A 1 87 ? 3.877 -0.247 10.743 1.00 82.62 87 GLN A C 1
ATOM 614 O O . GLN A 1 87 ? 3.010 0.144 11.523 1.00 82.62 87 GLN A O 1
ATOM 619 N N . VAL A 1 88 ? 3.618 -0.502 9.455 1.00 82.25 88 VAL A N 1
ATOM 620 C CA . VAL A 1 88 ? 2.313 -0.292 8.810 1.00 82.25 88 VAL A CA 1
ATOM 621 C C . VAL A 1 88 ? 1.407 -1.512 8.967 1.00 82.25 88 VAL A C 1
ATOM 623 O O . VAL A 1 88 ? 0.222 -1.369 9.267 1.00 82.25 88 VAL A O 1
ATOM 626 N N . SER A 1 89 ? 1.944 -2.727 8.846 1.00 82.38 89 SER A N 1
ATOM 627 C CA . SER A 1 89 ? 1.157 -3.959 8.991 1.00 82.38 89 SER A CA 1
ATOM 628 C C . SER A 1 89 ? 0.648 -4.186 10.421 1.00 82.38 89 SER A C 1
ATOM 630 O O . SER A 1 89 ? -0.441 -4.721 10.601 1.00 82.38 89 SER A O 1
ATOM 632 N N . ARG A 1 90 ? 1.350 -3.687 11.451 1.00 84.56 90 ARG A N 1
ATOM 633 C CA . ARG A 1 90 ? 0.906 -3.761 12.861 1.00 84.56 90 ARG A CA 1
ATOM 634 C C . ARG A 1 90 ? -0.303 -2.879 13.192 1.00 84.56 90 ARG A C 1
ATOM 636 O O . ARG A 1 90 ? -0.862 -2.996 14.284 1.00 84.56 90 ARG A O 1
ATOM 643 N N . LEU A 1 91 ? -0.736 -1.999 12.287 1.00 84.31 91 LEU A N 1
ATOM 644 C CA . LEU A 1 91 ? -1.884 -1.108 12.482 1.00 84.31 91 LEU A CA 1
ATOM 645 C C . LEU A 1 91 ? -3.231 -1.834 12.284 1.00 84.31 91 LEU A C 1
ATOM 647 O O . LEU A 1 91 ? -4.084 -1.406 11.507 1.00 84.31 91 LEU A O 1
ATOM 651 N N . GLU A 1 92 ? -3.459 -2.910 13.038 1.00 83.81 92 GLU A N 1
ATOM 652 C CA . GLU A 1 92 ? -4.629 -3.800 12.953 1.00 83.81 92 GLU A CA 1
ATOM 653 C C . GLU A 1 92 ? -5.976 -3.065 12.972 1.00 83.81 92 GLU A C 1
ATOM 655 O O . GLU A 1 92 ? -6.904 -3.417 12.246 1.00 83.81 92 GLU A O 1
ATOM 660 N N . ARG A 1 93 ? -6.107 -2.015 13.796 1.00 83.00 93 ARG A N 1
ATOM 661 C CA . ARG A 1 93 ? -7.345 -1.218 13.868 1.00 83.00 93 ARG A CA 1
ATOM 662 C C . ARG A 1 93 ? -7.624 -0.476 12.558 1.00 83.00 93 ARG A C 1
ATOM 664 O O . ARG A 1 93 ? -8.778 -0.412 12.146 1.00 83.00 93 ARG A O 1
ATOM 671 N N . THR A 1 94 ? -6.585 0.039 11.902 1.00 85.38 94 THR A N 1
ATOM 672 C CA . THR A 1 94 ? -6.693 0.741 10.614 1.00 85.38 94 THR A CA 1
ATOM 673 C C . THR A 1 94 ? -7.025 -0.240 9.499 1.00 85.38 94 THR A C 1
ATOM 675 O O . THR A 1 94 ? -7.963 -0.006 8.748 1.00 85.38 94 THR A O 1
ATOM 678 N N . TRP A 1 95 ? -6.323 -1.376 9.439 1.00 85.19 95 TRP A N 1
ATOM 679 C CA . TRP A 1 95 ? -6.583 -2.428 8.453 1.00 85.19 95 TRP A CA 1
ATOM 680 C C . TRP A 1 95 ? -7.985 -3.021 8.593 1.00 85.19 95 TRP A C 1
ATOM 682 O O . TRP A 1 95 ? -8.673 -3.250 7.600 1.00 85.19 95 TRP A O 1
ATOM 692 N N . ARG A 1 96 ? -8.455 -3.228 9.827 1.00 87.00 96 ARG A N 1
ATOM 693 C CA . ARG A 1 96 ? -9.820 -3.696 10.088 1.00 87.00 96 ARG A CA 1
ATOM 694 C C . ARG A 1 96 ? -10.866 -2.662 9.689 1.00 87.00 96 ARG A C 1
ATOM 696 O O . ARG A 1 96 ? -11.915 -3.050 9.187 1.00 87.00 96 ARG A O 1
ATOM 703 N N . HIS A 1 97 ? -10.594 -1.377 9.909 1.00 86.44 97 HIS A N 1
ATOM 704 C CA . HIS A 1 97 ? -11.479 -0.313 9.452 1.00 86.44 97 HIS A CA 1
ATOM 705 C C . HIS A 1 97 ? -11.511 -0.255 7.920 1.00 86.44 97 HIS A C 1
ATOM 707 O O . HIS A 1 97 ? -12.598 -0.328 7.364 1.00 86.44 97 HIS A O 1
ATOM 713 N N . LEU A 1 98 ? -10.355 -0.271 7.245 1.00 85.94 98 LEU A N 1
ATOM 714 C CA . LEU A 1 98 ? -10.256 -0.341 5.781 1.00 85.94 98 LEU A CA 1
ATOM 715 C C . LEU A 1 98 ? -11.052 -1.525 5.215 1.00 85.94 98 LEU A C 1
ATOM 717 O O . LEU A 1 98 ? -11.837 -1.349 4.297 1.00 85.94 98 LEU A O 1
ATOM 721 N N . ARG A 1 99 ? -10.928 -2.722 5.803 1.00 87.81 99 ARG A N 1
ATOM 722 C CA . ARG A 1 99 ? -11.697 -3.908 5.382 1.00 87.81 99 ARG A CA 1
ATOM 723 C C . ARG A 1 99 ? -13.211 -3.755 5.547 1.00 87.81 99 ARG A C 1
ATOM 725 O O . ARG A 1 99 ? -13.947 -4.457 4.870 1.00 87.81 99 ARG A O 1
ATOM 732 N N . ARG A 1 100 ? -13.679 -2.895 6.458 1.00 85.38 100 ARG A N 1
ATOM 733 C CA . ARG A 1 100 ? -15.111 -2.647 6.693 1.00 85.38 100 ARG A CA 1
ATOM 734 C C . ARG A 1 100 ? -15.656 -1.515 5.830 1.00 85.38 100 ARG A C 1
ATOM 736 O O . ARG A 1 100 ? -16.774 -1.632 5.350 1.00 85.38 100 ARG A O 1
ATOM 743 N N . SER A 1 101 ? -14.894 -0.438 5.660 1.00 83.12 101 SER A N 1
ATOM 744 C CA . SER A 1 101 ? -15.331 0.750 4.920 1.00 83.12 101 SER A CA 1
ATOM 745 C C . SER A 1 101 ? -14.979 0.701 3.432 1.00 83.12 101 SER A C 1
ATOM 747 O O . SER A 1 101 ? -15.665 1.319 2.630 1.00 83.12 101 SER A O 1
ATOM 749 N N . HIS A 1 102 ? -13.937 -0.043 3.054 1.00 83.56 102 HIS A N 1
ATOM 750 C CA . HIS A 1 102 ? -13.379 -0.108 1.701 1.00 83.56 102 HIS A CA 1
ATOM 751 C C . HIS A 1 102 ? -13.018 -1.556 1.344 1.00 83.56 102 HIS A C 1
ATOM 753 O O . HIS A 1 102 ? -11.853 -1.914 1.142 1.00 83.56 102 HIS A O 1
ATOM 759 N N . THR A 1 103 ? -14.043 -2.407 1.299 1.00 86.56 103 THR A N 1
ATOM 760 C CA . THR A 1 103 ? -13.924 -3.844 1.007 1.00 86.56 103 THR A CA 1
ATOM 761 C C . THR A 1 103 ? -13.236 -4.113 -0.329 1.00 86.56 103 THR A C 1
ATOM 763 O O . THR A 1 103 ? -12.363 -4.973 -0.385 1.00 86.56 103 THR A O 1
ATOM 766 N N . GLU A 1 104 ? -13.568 -3.354 -1.375 1.00 84.75 104 GLU A N 1
ATOM 767 C CA . GLU A 1 104 ? -12.993 -3.503 -2.718 1.00 84.75 104 GLU A CA 1
ATOM 768 C C . GLU A 1 104 ? -11.480 -3.249 -2.730 1.00 84.75 104 GLU A C 1
ATOM 770 O O . GLU A 1 104 ? -10.717 -4.099 -3.183 1.00 84.75 104 GLU A O 1
ATOM 775 N N . ALA A 1 105 ? -11.023 -2.144 -2.129 1.00 81.38 105 ALA A N 1
ATOM 776 C CA . ALA A 1 105 ? -9.596 -1.836 -2.020 1.00 81.38 105 ALA A CA 1
ATOM 777 C C . ALA A 1 105 ? -8.849 -2.895 -1.191 1.00 81.38 105 ALA A C 1
ATOM 779 O O . ALA A 1 105 ? -7.769 -3.352 -1.568 1.00 81.38 105 ALA A O 1
ATOM 780 N N . ALA A 1 106 ? -9.434 -3.341 -0.075 1.00 85.00 106 ALA A N 1
ATOM 781 C CA . ALA A 1 106 ? -8.838 -4.393 0.742 1.00 85.00 106 ALA A CA 1
ATOM 782 C C . ALA A 1 106 ? -8.722 -5.728 -0.018 1.00 85.00 106 ALA A C 1
ATOM 784 O O . ALA A 1 106 ? -7.720 -6.432 0.121 1.00 85.00 106 ALA A O 1
ATOM 785 N N . LEU A 1 107 ? -9.719 -6.065 -0.838 1.00 86.62 107 LEU A N 1
ATOM 786 C CA . LEU A 1 107 ? -9.727 -7.278 -1.649 1.00 86.62 107 LEU A CA 1
ATOM 787 C C . LEU A 1 107 ? -8.714 -7.180 -2.795 1.00 86.62 107 LEU A C 1
ATOM 789 O O . LEU A 1 107 ? -7.946 -8.115 -2.996 1.00 86.62 107 LEU A O 1
ATOM 793 N N . ALA A 1 108 ? -8.615 -6.022 -3.448 1.00 84.81 108 ALA A N 1
ATOM 794 C CA . ALA A 1 108 ? -7.608 -5.724 -4.462 1.00 84.81 108 ALA A CA 1
ATOM 795 C C . ALA A 1 108 ? -6.170 -5.832 -3.906 1.00 84.81 108 ALA A C 1
ATOM 797 O O . ALA A 1 108 ? -5.256 -6.319 -4.578 1.00 84.81 108 ALA A O 1
ATOM 798 N N . PHE A 1 109 ? -5.942 -5.435 -2.651 1.00 83.88 109 PHE A N 1
ATOM 799 C CA . PHE A 1 109 ? -4.650 -5.632 -1.991 1.00 83.88 109 PHE A CA 1
ATOM 800 C C . PHE A 1 109 ? -4.315 -7.111 -1.765 1.00 83.88 109 PHE A C 1
ATOM 802 O O . PHE A 1 109 ? -3.218 -7.562 -2.097 1.00 83.88 109 PHE A O 1
ATOM 809 N N . GLU A 1 110 ? -5.256 -7.879 -1.222 1.00 86.00 110 GLU A N 1
ATOM 810 C CA . GLU A 1 110 ? -5.043 -9.286 -0.868 1.00 86.00 110 GLU A CA 1
ATOM 811 C C . GLU A 1 110 ? -4.979 -10.210 -2.098 1.00 86.00 110 GLU A C 1
ATOM 813 O O . GLU A 1 110 ? -4.103 -11.072 -2.172 1.00 86.00 110 GLU A O 1
ATOM 818 N N . GLN A 1 111 ? -5.887 -10.025 -3.059 1.00 84.38 111 GLN A N 1
ATOM 819 C CA . GLN A 1 111 ? -6.101 -10.942 -4.185 1.00 84.38 111 GLN A CA 1
ATOM 820 C C . GLN A 1 111 ? -5.286 -10.607 -5.426 1.00 84.38 111 GLN A C 1
ATOM 822 O O . GLN A 1 111 ? -5.055 -11.485 -6.246 1.00 84.38 111 GLN A O 1
ATOM 827 N N . GLU A 1 112 ? -4.850 -9.361 -5.588 1.00 82.19 112 GLU A N 1
ATOM 828 C CA . GLU A 1 112 ? -4.149 -8.955 -6.807 1.00 82.19 112 GLU A CA 1
ATOM 829 C C . GLU A 1 112 ? -2.750 -8.433 -6.493 1.00 82.19 112 GLU A C 1
ATOM 831 O O . GLU A 1 112 ? -1.774 -8.919 -7.059 1.00 82.19 112 GLU A O 1
ATOM 836 N N . LEU A 1 113 ? -2.606 -7.502 -5.540 1.00 81.69 113 LEU A N 1
ATOM 837 C CA . LEU A 1 113 ? -1.300 -6.900 -5.252 1.00 81.69 113 LEU A CA 1
ATOM 838 C C . LEU A 1 113 ? -0.309 -7.892 -4.623 1.00 81.69 113 LEU A C 1
ATOM 840 O O . LEU A 1 113 ? 0.842 -7.964 -5.055 1.00 81.69 113 LEU A O 1
ATOM 844 N N . LYS A 1 114 ? -0.736 -8.689 -3.635 1.00 84.88 114 LYS A N 1
ATOM 845 C CA . LYS A 1 114 ? 0.119 -9.719 -3.014 1.00 84.88 114 LYS A CA 1
ATOM 846 C C . LYS A 1 114 ? 0.588 -10.809 -3.990 1.00 84.88 114 LYS A C 1
ATOM 848 O O . LYS A 1 114 ? 1.789 -11.088 -4.004 1.00 84.88 114 LYS A O 1
ATOM 853 N N . PRO A 1 115 ? -0.279 -11.468 -4.785 1.00 83.88 115 PRO A N 1
ATOM 854 C CA . PRO A 1 115 ? 0.187 -12.463 -5.750 1.00 83.88 115 PRO A CA 1
ATOM 855 C C . PRO A 1 115 ? 1.037 -11.847 -6.858 1.00 83.88 115 PRO A C 1
ATOM 857 O O . PRO A 1 115 ? 2.026 -12.459 -7.244 1.00 83.88 115 PRO A O 1
ATOM 860 N N . LEU A 1 116 ? 0.736 -10.626 -7.304 1.00 80.12 116 LEU A N 1
ATOM 861 C CA . LEU A 1 116 ? 1.561 -9.948 -8.298 1.00 80.12 116 LEU A CA 1
ATOM 862 C C . LEU A 1 116 ? 2.966 -9.640 -7.761 1.00 80.12 116 LEU A C 1
ATOM 864 O O . LEU A 1 116 ? 3.950 -9.881 -8.452 1.00 80.12 116 LEU A O 1
ATOM 868 N N . MET A 1 117 ? 3.088 -9.205 -6.504 1.00 81.06 117 MET A N 1
ATOM 869 C CA . MET A 1 117 ? 4.395 -9.030 -5.860 1.00 81.06 117 MET A CA 1
ATOM 870 C C . MET A 1 117 ? 5.159 -10.357 -5.730 1.00 81.06 117 MET A C 1
ATOM 872 O O . MET A 1 117 ? 6.365 -10.390 -5.972 1.00 81.06 117 MET A O 1
ATOM 876 N N . ARG A 1 118 ? 4.469 -11.456 -5.388 1.00 81.56 118 ARG A N 1
ATOM 877 C CA . ARG A 1 118 ? 5.080 -12.796 -5.346 1.00 81.56 118 ARG A CA 1
ATOM 878 C C . ARG A 1 118 ? 5.581 -13.229 -6.718 1.00 81.56 118 ARG A C 1
ATOM 880 O O . ARG A 1 118 ? 6.747 -13.579 -6.822 1.00 81.56 118 ARG A O 1
ATOM 887 N N . SER A 1 119 ? 4.765 -13.091 -7.760 1.00 80.62 119 SER A N 1
ATOM 888 C CA . SER A 1 119 ? 5.146 -13.409 -9.140 1.00 80.62 119 SER A CA 1
ATOM 889 C C . SER A 1 119 ? 6.352 -12.587 -9.617 1.00 80.62 119 SER A C 1
ATOM 891 O O . SER A 1 119 ? 7.291 -13.137 -10.193 1.00 80.62 119 SER A O 1
ATOM 893 N N . LEU A 1 120 ? 6.393 -11.284 -9.303 1.00 77.69 120 LEU A N 1
ATOM 894 C CA . LEU A 1 120 ? 7.549 -10.429 -9.598 1.00 77.69 120 LEU A CA 1
ATOM 895 C C . LEU A 1 120 ? 8.815 -10.875 -8.846 1.00 77.69 120 LEU A C 1
ATOM 8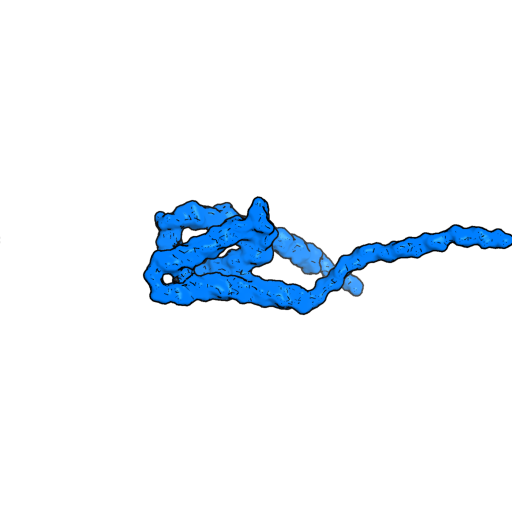97 O O . LEU A 1 120 ? 9.914 -10.812 -9.397 1.00 77.69 120 LEU A O 1
ATOM 901 N N . ASN A 1 121 ? 8.676 -11.322 -7.596 1.00 76.62 121 ASN A N 1
ATOM 902 C CA . ASN A 1 121 ? 9.796 -11.802 -6.790 1.00 76.62 121 ASN A CA 1
ATOM 903 C C . ASN A 1 121 ? 10.271 -13.207 -7.204 1.00 76.62 121 ASN A C 1
ATOM 905 O O . ASN A 1 121 ? 11.468 -13.471 -7.178 1.00 76.62 121 ASN A O 1
ATOM 909 N N . GLU A 1 122 ? 9.367 -14.092 -7.621 1.00 76.06 122 GLU A N 1
ATOM 910 C CA . GLU A 1 122 ? 9.677 -15.428 -8.150 1.00 76.06 122 GLU A CA 1
ATOM 911 C C . GLU A 1 122 ? 10.453 -15.325 -9.468 1.00 76.06 122 GLU A C 1
ATOM 913 O O . GLU A 1 122 ? 11.537 -15.896 -9.582 1.00 76.06 122 GLU A O 1
ATOM 918 N N . GLY A 1 123 ? 10.007 -14.473 -10.400 1.00 63.00 123 GLY A N 1
ATOM 919 C CA . GLY A 1 123 ? 10.767 -14.161 -11.617 1.00 63.00 123 GLY A CA 1
ATOM 920 C C . GLY A 1 123 ? 12.128 -13.504 -11.334 1.00 63.00 123 GLY A C 1
ATOM 921 O O . GLY A 1 123 ? 13.066 -13.626 -12.124 1.00 63.00 123 GLY A O 1
ATOM 922 N N . ALA A 1 124 ? 12.277 -12.845 -10.177 1.00 59.97 124 ALA A N 1
ATOM 923 C CA . ALA A 1 124 ? 13.563 -12.350 -9.695 1.00 59.97 124 ALA A CA 1
ATOM 924 C C . ALA A 1 124 ? 14.439 -13.438 -9.023 1.00 59.97 124 ALA A C 1
ATOM 926 O O . ALA A 1 124 ? 15.661 -13.313 -8.947 1.00 59.97 124 ALA A O 1
ATOM 927 N N . GLY A 1 125 ? 13.835 -14.506 -8.511 1.00 57.12 125 GLY A N 1
ATOM 928 C CA . GLY A 1 125 ? 14.540 -15.635 -7.912 1.00 57.12 125 GLY A CA 1
ATOM 929 C C . GLY A 1 125 ? 15.212 -16.509 -8.966 1.00 57.12 125 GLY A C 1
ATOM 930 O O . GLY A 1 125 ? 16.376 -16.874 -8.806 1.00 57.12 125 GLY A O 1
ATOM 931 N N . GLU A 1 126 ? 14.528 -16.771 -10.081 1.00 55.72 126 GLU A N 1
ATOM 932 C CA . GLU A 1 126 ? 15.035 -17.662 -11.131 1.00 55.72 126 GLU A CA 1
ATOM 933 C C . GLU A 1 126 ? 16.308 -17.136 -11.814 1.00 55.72 126 GLU A C 1
ATOM 935 O O . GLU A 1 126 ? 17.248 -17.903 -12.039 1.00 55.72 126 GLU A O 1
ATOM 940 N N . TRP A 1 127 ? 16.431 -15.820 -12.054 1.00 51.97 127 TRP A N 1
ATOM 941 C CA . TRP A 1 127 ? 17.695 -15.259 -12.563 1.00 51.97 127 TRP A CA 1
ATOM 942 C C . TRP A 1 127 ? 18.833 -15.354 -11.544 1.00 51.97 127 TRP A C 1
ATOM 944 O O . TRP A 1 127 ? 20.002 -15.424 -11.933 1.00 51.97 127 TRP A O 1
ATOM 954 N N . ARG A 1 128 ? 18.520 -15.310 -10.242 1.00 48.38 128 ARG A N 1
ATOM 955 C CA . ARG A 1 128 ? 19.522 -15.337 -9.172 1.00 48.38 128 ARG A CA 1
ATOM 956 C C . ARG A 1 128 ? 20.041 -16.753 -8.948 1.00 48.38 128 ARG A C 1
ATOM 958 O O . ARG A 1 128 ? 21.246 -16.912 -8.783 1.00 48.38 128 ARG A O 1
ATOM 965 N N . LEU A 1 129 ? 19.167 -17.755 -9.029 1.00 55.97 129 LEU A N 1
ATOM 966 C CA . LEU A 1 129 ? 19.549 -19.170 -9.024 1.00 55.97 129 LEU A CA 1
ATOM 967 C C . LEU A 1 129 ? 20.404 -19.499 -10.255 1.00 55.97 129 LEU A C 1
ATOM 969 O O . LEU A 1 129 ? 21.514 -19.997 -10.110 1.00 55.97 129 LEU A O 1
ATOM 973 N N . SER A 1 130 ? 19.996 -19.031 -11.440 1.00 52.59 130 SER A N 1
ATOM 974 C CA . SER A 1 130 ? 20.777 -19.189 -12.682 1.00 52.59 130 SER A CA 1
ATOM 975 C C . SER A 1 130 ? 22.173 -18.545 -12.633 1.00 52.59 130 SER A C 1
ATOM 977 O O . SER A 1 130 ? 23.052 -18.916 -13.405 1.00 52.59 130 SER A O 1
ATOM 979 N N . ARG A 1 131 ? 22.390 -17.554 -11.754 1.00 50.72 131 ARG A N 1
ATOM 980 C CA . ARG A 1 131 ? 23.691 -16.890 -11.569 1.00 50.72 131 ARG A CA 1
ATOM 981 C C . ARG A 1 131 ? 24.532 -17.524 -10.459 1.00 50.72 131 ARG A C 1
ATOM 983 O O . ARG A 1 131 ? 25.751 -17.428 -10.514 1.00 50.72 131 ARG A O 1
ATOM 990 N N . SER A 1 132 ? 23.898 -18.128 -9.454 1.00 52.03 132 SER A N 1
ATOM 991 C CA . SER A 1 132 ? 24.594 -18.733 -8.313 1.00 52.03 132 SER A CA 1
ATOM 992 C C . SER A 1 132 ? 25.014 -20.185 -8.567 1.00 52.03 132 SER A C 1
ATOM 994 O O . SER A 1 132 ? 25.924 -20.656 -7.895 1.00 52.03 132 SER A O 1
ATOM 996 N N . ASP A 1 133 ? 24.406 -20.859 -9.549 1.00 52.88 133 ASP A N 1
ATOM 997 C CA . ASP A 1 133 ? 24.740 -22.233 -9.960 1.00 52.88 133 ASP A CA 1
ATOM 998 C C . ASP A 1 133 ? 25.814 -22.330 -11.058 1.00 52.88 133 ASP A C 1
ATOM 1000 O O . ASP A 1 133 ? 26.043 -23.410 -11.597 1.00 52.88 133 ASP A O 1
ATOM 1004 N N . ASN A 1 134 ? 26.517 -21.239 -11.393 1.00 48.34 134 ASN A N 1
ATOM 1005 C CA . ASN A 1 134 ? 27.697 -21.337 -12.254 1.00 48.34 134 ASN A CA 1
ATOM 1006 C C . ASN A 1 134 ? 29.003 -21.239 -11.438 1.00 48.34 134 ASN A C 1
ATOM 1008 O O . ASN A 1 134 ? 29.550 -20.144 -11.306 1.00 48.34 134 ASN A O 1
ATOM 1012 N N . PRO A 1 135 ? 29.544 -22.360 -10.915 1.00 49.38 135 PRO A N 1
ATOM 1013 C CA . PRO A 1 135 ? 30.858 -22.394 -10.273 1.00 49.38 135 PRO A CA 1
ATOM 1014 C C . PRO A 1 135 ? 32.030 -22.283 -11.268 1.00 49.38 135 PRO A C 1
ATOM 1016 O O . PRO A 1 135 ? 33.178 -22.365 -10.848 1.00 49.38 135 PRO A O 1
ATOM 1019 N N . ASN A 1 136 ? 31.772 -22.084 -12.566 1.00 51.31 136 ASN A N 1
ATOM 1020 C CA . ASN A 1 136 ? 32.795 -21.901 -13.593 1.00 51.31 136 ASN A CA 1
ATOM 1021 C C . ASN A 1 136 ? 32.541 -20.617 -14.397 1.00 51.31 136 ASN A C 1
ATOM 1023 O O . ASN A 1 136 ? 31.911 -20.618 -15.458 1.00 51.31 136 ASN A O 1
ATOM 1027 N N . GLN A 1 137 ? 33.107 -19.509 -13.932 1.00 43.94 137 GLN A N 1
ATOM 1028 C CA . GLN A 1 137 ? 33.667 -18.528 -14.859 1.00 43.94 137 GLN A CA 1
ATOM 1029 C C . GLN A 1 137 ? 35.192 -18.533 -14.675 1.00 43.94 137 GLN A C 1
ATOM 1031 O O . GLN A 1 137 ? 35.630 -18.578 -13.524 1.00 43.94 137 GLN A O 1
ATOM 1036 N N . PRO A 1 138 ? 35.980 -18.552 -15.768 1.00 47.53 138 PRO A N 1
ATOM 1037 C CA . PRO A 1 138 ? 37.429 -18.372 -15.699 1.00 47.53 138 PRO A CA 1
ATOM 1038 C C . PRO A 1 138 ? 37.810 -16.976 -15.192 1.00 47.53 138 PRO A C 1
ATOM 1040 O O . PRO A 1 138 ? 36.989 -16.038 -15.348 1.00 47.53 138 PRO A O 1
#

pLDDT: mean 71.99, std 13.48, range [42.25, 87.81]

Secondary structure (DSSP, 8-state):
---------PPP-------HHHHHHHHHHHHHHHHHHHHHHHH--S-HHHHHHHHHHHHHHHHHTSTTTT--HHHHHHHHHHHHSHHHHT-HHHHHHHHHH-HHHHHHIIIIIHHHHHHHHHHHHHHHHHHHS-----

Sequence (138 aa):
MGNAADSPSSPPHRKPPHCPQTLAFRLYRLETLALAGALAVLGCAGPLEERAAALRGLVELAVALRPGAVGDLPGLAAVMGALLMPQVSRLERTWRHLRRSHTEAALAFEQELKPLMRSLNEGAGEWRLSRSDNPNQP

Radius of gyration: 22.79 Å; chains: 1; bounding box: 60×35×75 Å